Protein AF-A0A6G2DDQ0-F1 (afdb_monomer_lite)

InterPro domains:
  IPR012865 Protein of unknown function DUF1642 [PF07852] (43-114)

Radius of gyration: 22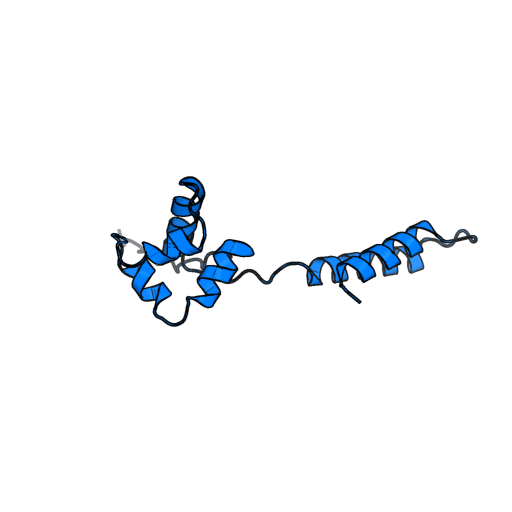.55 Å; chains: 1; bounding box: 49×47×56 Å

Foldseek 3Di:
DPLVVVLVVLVVVLVPDDPDPPNPPVNVVSVVVSVVSVVVPQQDAAEDAPVLVVLLVVCVVVVHDLVRSVVCQPVDPDVVRVVVCVVPCVVVSVCCNPRNHDHDDPPPDPPPDDD

Sequence (115 aa):
MNIKALIKKYEELWNEHSPFYEPVPYTSMVELFLKELKQLDEPQKVKIPQFVAEYIEFKKKNNFHVYGAMRVIEDHYDKKVPDWFYENNIEKFCLAWLDGYEVEKEKRYFVKIKG

Secondary structure (DSSP, 8-state):
--HHHHHHHHHHHHHH--SSS--HHHHHHHHHHHHHHHHHTS--PEEE-HHHHHHHHHHHHTT--HHHHHHTSTT-S-THHHHHHHTT-HHHHHHHHHH-EEE------------

Structure (mmCIF, N/CA/C/O backbone):
data_AF-A0A6G2DDQ0-F1
#
_entry.id   AF-A0A6G2DDQ0-F1
#
loop_
_atom_site.group_PDB
_atom_site.id
_atom_site.type_symbol
_atom_site.label_atom_id
_atom_site.label_alt_id
_atom_site.label_comp_id
_atom_site.label_asym_id
_atom_site.label_entity_id
_atom_site.label_seq_id
_atom_site.pdbx_PDB_ins_code
_atom_site.Cartn_x
_atom_site.Cartn_y
_atom_site.Cartn_z
_atom_site.occupancy
_atom_site.B_iso_or_equiv
_atom_site.auth_seq_id
_atom_site.auth_comp_id
_atom_site.auth_asym_id
_atom_site.auth_atom_id
_atom_site.pdbx_PDB_model_num
ATOM 1 N N . MET A 1 1 ? 20.998 9.367 -13.093 1.00 58.44 1 MET A N 1
ATOM 2 C CA . MET A 1 1 ? 20.230 8.858 -14.251 1.00 58.44 1 MET A CA 1
ATOM 3 C C . MET A 1 1 ? 19.013 8.133 -13.693 1.00 58.44 1 MET A C 1
ATOM 5 O O . MET A 1 1 ? 19.193 7.384 -12.746 1.00 58.44 1 MET A O 1
ATOM 9 N N . ASN A 1 2 ? 17.797 8.415 -14.170 1.00 77.31 2 ASN A N 1
ATOM 10 C CA . ASN A 1 2 ? 16.585 7.720 -13.706 1.00 77.31 2 ASN A CA 1
ATOM 11 C C . ASN A 1 2 ? 16.689 6.220 -14.058 1.00 77.31 2 ASN A C 1
ATOM 13 O O . ASN A 1 2 ? 17.217 5.906 -15.125 1.00 77.31 2 ASN A O 1
ATOM 17 N N . ILE A 1 3 ? 16.199 5.315 -13.202 1.00 76.38 3 ILE A N 1
ATOM 18 C CA . ILE A 1 3 ? 16.188 3.860 -13.456 1.00 76.38 3 ILE A CA 1
ATOM 19 C C . ILE A 1 3 ? 15.557 3.552 -14.822 1.00 76.38 3 ILE A C 1
ATOM 21 O O . ILE A 1 3 ? 16.122 2.789 -15.599 1.00 76.38 3 ILE A O 1
ATOM 25 N N . LYS A 1 4 ? 14.485 4.259 -15.199 1.00 78.19 4 LYS A N 1
ATOM 26 C CA . LYS A 1 4 ? 13.840 4.138 -16.518 1.00 78.19 4 LYS A CA 1
ATOM 27 C C . LYS A 1 4 ? 14.763 4.519 -17.679 1.00 78.19 4 LYS A C 1
ATOM 29 O O . LYS A 1 4 ? 14.742 3.882 -18.726 1.00 78.19 4 LYS A O 1
ATOM 34 N N . ALA A 1 5 ? 15.607 5.534 -17.489 1.00 78.81 5 ALA A N 1
ATOM 35 C CA . ALA A 1 5 ? 16.601 5.940 -18.483 1.00 78.81 5 ALA A CA 1
ATOM 36 C C . ALA A 1 5 ? 17.781 4.952 -18.560 1.00 78.81 5 ALA A C 1
ATOM 38 O O . ALA A 1 5 ? 18.346 4.757 -19.632 1.00 78.81 5 ALA A O 1
ATOM 39 N N . LEU A 1 6 ? 18.136 4.308 -17.441 1.00 79.25 6 LEU A N 1
ATOM 40 C CA . LEU A 1 6 ? 19.142 3.246 -17.396 1.00 79.25 6 LEU A CA 1
ATOM 41 C C . LEU A 1 6 ? 18.640 1.984 -18.114 1.00 79.25 6 LEU A C 1
ATOM 43 O O . LEU A 1 6 ? 19.353 1.475 -18.969 1.00 79.25 6 LEU A O 1
ATOM 47 N N . ILE A 1 7 ? 17.405 1.545 -17.844 1.00 80.12 7 ILE A N 1
ATOM 48 C CA . ILE A 1 7 ? 16.761 0.415 -18.535 1.00 80.12 7 ILE A CA 1
ATOM 49 C C . ILE A 1 7 ? 16.765 0.646 -20.048 1.00 80.12 7 ILE A C 1
ATOM 51 O O . ILE A 1 7 ? 17.275 -0.193 -20.783 1.00 80.12 7 ILE A O 1
ATOM 55 N N . LYS A 1 8 ? 16.300 1.817 -20.505 1.00 81.44 8 LYS A N 1
ATOM 56 C CA . LYS A 1 8 ? 16.260 2.152 -21.934 1.00 81.44 8 LYS A CA 1
ATOM 57 C C . LYS A 1 8 ? 17.641 2.075 -22.595 1.00 81.44 8 LYS A C 1
ATOM 59 O O . LYS A 1 8 ? 17.776 1.485 -23.659 1.00 81.44 8 LYS A O 1
ATOM 64 N N . LYS A 1 9 ? 18.675 2.610 -21.937 1.00 79.38 9 LYS A N 1
ATOM 65 C CA . LYS A 1 9 ? 20.059 2.553 -22.430 1.00 79.38 9 LYS A CA 1
ATOM 66 C C . LYS A 1 9 ? 20.550 1.110 -22.610 1.00 79.38 9 LYS A C 1
ATOM 68 O O . LYS A 1 9 ? 21.233 0.817 -23.583 1.00 79.38 9 LYS A O 1
ATOM 73 N N . TYR A 1 10 ? 20.240 0.213 -21.673 1.00 76.44 10 TYR A N 1
ATOM 74 C CA . TYR A 1 10 ? 20.648 -1.193 -21.769 1.00 76.44 10 TYR A CA 1
ATOM 75 C C . TYR A 1 10 ? 19.798 -1.997 -22.763 1.00 76.44 10 TYR A C 1
ATOM 77 O O . TYR A 1 10 ? 20.327 -2.900 -23.401 1.00 76.44 10 TYR A O 1
ATOM 85 N N . GLU A 1 11 ? 18.521 -1.649 -22.951 1.00 75.62 11 GLU A N 1
ATOM 86 C CA . GLU A 1 11 ? 17.688 -2.196 -24.033 1.00 75.62 11 GLU A CA 1
ATOM 87 C C . GLU A 1 11 ? 18.209 -1.763 -25.418 1.00 75.62 11 GLU A C 1
ATOM 89 O O . GLU A 1 11 ? 18.236 -2.566 -26.346 1.00 75.62 11 GLU A O 1
ATOM 94 N N . GLU A 1 12 ? 18.688 -0.525 -25.567 1.00 76.62 12 GLU A N 1
ATOM 95 C CA . GLU A 1 12 ? 19.360 -0.051 -26.787 1.00 76.62 12 GLU A CA 1
ATOM 96 C C . GLU A 1 12 ? 20.684 -0.800 -27.026 1.00 76.62 12 GLU A C 1
ATOM 98 O O . GLU A 1 12 ? 20.887 -1.330 -28.114 1.00 76.62 12 GLU A O 1
ATOM 103 N N . LEU A 1 13 ? 21.527 -0.959 -25.996 1.00 71.50 13 LEU A N 1
ATOM 104 C CA . LEU A 1 13 ? 22.777 -1.738 -26.076 1.00 71.50 13 LEU A CA 1
ATOM 105 C C . LEU A 1 13 ? 22.549 -3.217 -26.430 1.00 71.50 13 LEU A C 1
ATOM 107 O O . LEU A 1 13 ? 23.343 -3.797 -27.169 1.00 71.50 13 LEU A O 1
ATOM 111 N N . TRP A 1 14 ? 21.467 -3.821 -25.925 1.00 67.19 14 TRP A N 1
ATOM 112 C CA . TRP A 1 14 ? 21.041 -5.169 -26.308 1.00 67.19 14 TRP A CA 1
ATOM 113 C C . TRP A 1 14 ? 20.731 -5.262 -27.802 1.00 67.19 14 TRP A C 1
ATOM 115 O O . TRP A 1 14 ? 21.164 -6.192 -28.479 1.00 67.19 14 TRP A O 1
ATOM 125 N N . ASN A 1 15 ? 19.960 -4.297 -28.308 1.00 65.62 15 ASN A N 1
ATOM 126 C CA . ASN A 1 15 ? 19.565 -4.255 -29.711 1.00 65.62 15 ASN A CA 1
ATOM 127 C C . ASN A 1 15 ? 20.744 -3.921 -30.632 1.00 65.62 15 ASN A C 1
ATOM 129 O O . ASN A 1 15 ? 20.708 -4.270 -31.811 1.00 65.62 15 ASN A O 1
ATOM 133 N N . GLU A 1 16 ? 21.780 -3.257 -30.112 1.00 68.06 16 GLU A N 1
ATOM 134 C CA . GLU A 1 16 ? 22.881 -2.768 -30.928 1.00 68.06 16 GLU A CA 1
ATOM 135 C C . GLU A 1 16 ? 23.948 -3.818 -31.284 1.00 68.06 16 GLU A C 1
ATOM 137 O O . GLU A 1 16 ? 24.472 -3.679 -32.388 1.00 68.06 16 GLU A O 1
ATOM 142 N N . HIS A 1 17 ? 24.278 -4.877 -30.512 1.00 60.53 17 HIS A N 1
ATOM 143 C CA . HIS A 1 17 ? 25.474 -5.690 -30.862 1.00 60.53 17 HIS A CA 1
ATOM 144 C C . HIS A 1 17 ? 25.485 -7.216 -30.623 1.00 60.53 17 HIS A C 1
ATOM 146 O O . HIS A 1 17 ? 25.424 -7.698 -29.497 1.00 60.53 17 HIS A O 1
ATOM 152 N N . SER A 1 18 ? 25.844 -7.958 -31.688 1.00 52.31 18 SER A N 1
ATOM 153 C CA . SER A 1 18 ? 27.225 -8.470 -31.824 1.00 52.31 18 SER A CA 1
ATOM 154 C C . SER A 1 18 ? 27.614 -8.720 -33.303 1.00 52.31 18 SER A C 1
ATOM 156 O O . SER A 1 18 ? 26.892 -9.434 -33.998 1.00 52.31 18 SER A O 1
ATOM 158 N N . PRO A 1 19 ? 28.758 -8.206 -33.809 1.00 52.75 19 PRO A N 1
ATOM 159 C CA . PRO A 1 19 ? 29.302 -8.562 -35.131 1.00 52.75 19 PRO A CA 1
ATOM 160 C C . PRO A 1 19 ? 29.891 -9.982 -35.194 1.00 52.75 19 PRO A C 1
ATOM 162 O O . PRO A 1 19 ? 30.220 -10.472 -36.273 1.00 52.75 19 PRO A O 1
ATOM 165 N N . PHE A 1 20 ? 30.051 -10.636 -34.041 1.00 54.03 20 PHE A N 1
ATOM 166 C CA . PHE A 1 20 ? 30.625 -11.969 -33.912 1.00 54.03 20 PHE A CA 1
ATOM 167 C C . PHE A 1 20 ? 29.609 -12.904 -33.245 1.00 54.03 20 PHE A C 1
ATOM 169 O O . PHE A 1 20 ? 29.039 -12.581 -32.203 1.00 54.03 20 PHE A O 1
ATOM 176 N N . TYR A 1 21 ? 29.385 -14.060 -33.871 1.00 53.50 21 TYR A N 1
ATOM 177 C CA . TYR A 1 21 ? 28.459 -15.136 -33.491 1.00 53.50 21 TYR A CA 1
ATOM 178 C C . TYR A 1 21 ? 28.830 -15.850 -32.165 1.00 53.50 21 TYR A C 1
ATOM 180 O O . TYR A 1 21 ? 28.811 -17.073 -32.090 1.00 53.50 21 TYR A O 1
ATOM 188 N N . GLU A 1 22 ? 29.138 -15.126 -31.089 1.00 59.81 22 GLU A N 1
ATOM 189 C CA . GLU A 1 22 ? 29.219 -15.689 -29.731 1.00 59.81 22 GLU A CA 1
ATOM 190 C C . GLU A 1 22 ? 28.226 -14.958 -28.818 1.00 59.81 22 GLU A C 1
ATOM 192 O O . GLU A 1 22 ? 28.590 -14.030 -28.097 1.00 59.81 22 GLU A O 1
ATOM 197 N N . PRO A 1 23 ? 26.931 -15.328 -28.879 1.00 54.94 23 PRO A N 1
ATOM 198 C CA . PRO A 1 23 ? 25.851 -14.496 -28.351 1.00 54.94 23 PRO A CA 1
ATOM 199 C C . PRO A 1 23 ? 25.666 -14.652 -26.839 1.00 54.94 23 PRO A C 1
ATOM 201 O O . PRO A 1 23 ? 25.237 -13.727 -26.168 1.00 54.94 23 PRO A O 1
ATOM 204 N N . VAL A 1 24 ? 25.973 -15.826 -26.288 1.00 57.25 24 VAL A N 1
ATOM 205 C CA . VAL A 1 24 ? 25.325 -16.312 -25.059 1.00 57.25 24 VAL A CA 1
ATOM 206 C C . VAL A 1 24 ? 25.772 -15.605 -23.765 1.00 57.25 24 VAL A C 1
ATOM 208 O O . VAL A 1 24 ? 24.902 -15.312 -22.945 1.00 57.25 24 VAL A O 1
ATOM 211 N N . PRO A 1 25 ? 27.068 -15.297 -23.529 1.00 65.38 25 PRO A N 1
ATOM 212 C CA . PRO A 1 25 ? 27.497 -14.717 -22.251 1.00 65.38 25 PRO A CA 1
ATOM 213 C C . PRO A 1 25 ? 27.087 -13.249 -22.086 1.00 65.38 25 PRO A C 1
ATOM 215 O O . PRO A 1 25 ? 26.662 -12.848 -21.003 1.00 65.38 25 PRO A O 1
ATOM 218 N N . TYR A 1 26 ? 27.210 -12.451 -23.154 1.00 67.31 26 TYR A N 1
ATOM 219 C CA . TYR A 1 26 ? 26.912 -11.017 -23.123 1.00 67.31 26 TYR A CA 1
ATOM 220 C C . TYR A 1 26 ? 25.408 -10.758 -23.058 1.00 67.31 26 TYR A C 1
ATOM 222 O O . TYR A 1 26 ? 24.966 -9.993 -22.201 1.00 67.31 26 TYR A O 1
ATOM 230 N N . THR A 1 27 ? 24.615 -11.444 -23.890 1.00 70.44 27 THR A N 1
ATOM 231 C CA . THR A 1 27 ? 23.154 -11.325 -23.841 1.00 70.44 27 THR A CA 1
ATOM 232 C C . THR A 1 27 ? 22.646 -11.746 -22.468 1.00 70.44 27 THR A C 1
ATOM 234 O O . THR A 1 27 ? 22.076 -10.928 -21.762 1.00 70.44 27 THR A O 1
ATOM 237 N N . SER A 1 28 ? 22.974 -12.947 -21.984 1.00 71.62 28 SER A N 1
ATOM 238 C CA . SER A 1 28 ? 22.502 -13.416 -20.669 1.00 71.62 28 SER A CA 1
ATOM 239 C C . SER A 1 28 ? 22.830 -12.441 -19.527 1.00 71.62 28 SER A C 1
ATOM 241 O O . SER A 1 28 ? 22.018 -12.250 -18.625 1.00 71.62 28 SER A O 1
ATOM 243 N N . MET A 1 29 ? 23.995 -11.781 -19.568 1.00 71.44 29 MET A N 1
ATOM 244 C CA . MET A 1 29 ? 24.390 -10.793 -18.560 1.00 71.44 29 MET A CA 1
ATOM 245 C C . MET A 1 29 ? 23.555 -9.507 -18.631 1.00 71.44 29 MET A C 1
ATOM 247 O O . MET A 1 29 ? 23.116 -9.013 -17.593 1.00 71.44 29 MET A O 1
ATOM 251 N N . VAL A 1 30 ? 23.289 -8.980 -19.831 1.00 75.94 30 VAL A N 1
ATOM 252 C CA . VAL A 1 30 ? 22.422 -7.801 -20.005 1.00 75.94 30 VAL A CA 1
ATOM 253 C C . VAL A 1 30 ? 20.969 -8.132 -19.647 1.00 75.94 30 VAL A C 1
ATOM 255 O O . VAL A 1 30 ? 20.295 -7.315 -19.027 1.00 75.94 30 VAL A O 1
ATOM 258 N N . GLU A 1 31 ? 20.494 -9.338 -19.958 1.00 77.38 31 GLU A N 1
ATOM 259 C CA . GLU A 1 31 ? 19.148 -9.818 -19.613 1.00 77.38 31 GLU A CA 1
ATOM 260 C C . GLU A 1 31 ? 18.957 -9.899 -18.094 1.00 77.38 31 GLU A C 1
ATOM 262 O O . GLU A 1 31 ? 17.969 -9.390 -17.557 1.00 77.38 31 GLU A O 1
ATOM 267 N N . LEU A 1 32 ? 19.928 -10.494 -17.392 1.00 78.69 32 LEU A N 1
ATOM 268 C CA . LEU A 1 32 ? 19.953 -10.554 -15.931 1.00 78.69 32 LEU A CA 1
ATOM 269 C C . LEU A 1 32 ? 19.982 -9.150 -15.325 1.00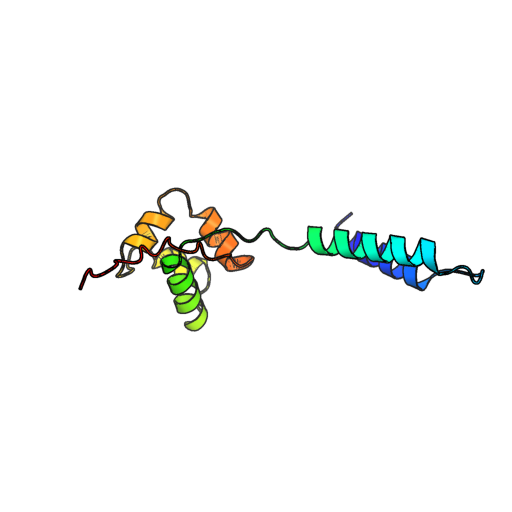 78.69 32 LEU A C 1
ATOM 271 O O . LEU A 1 32 ? 19.173 -8.846 -14.451 1.00 78.69 32 LEU A O 1
ATOM 275 N N . PHE A 1 33 ? 20.838 -8.270 -15.844 1.00 81.25 33 PHE A N 1
ATOM 276 C CA . PHE A 1 33 ? 20.954 -6.899 -15.359 1.00 81.25 33 PHE A CA 1
ATOM 277 C C . PHE A 1 33 ? 19.667 -6.090 -15.578 1.00 81.25 33 PHE A C 1
ATOM 279 O O . PHE A 1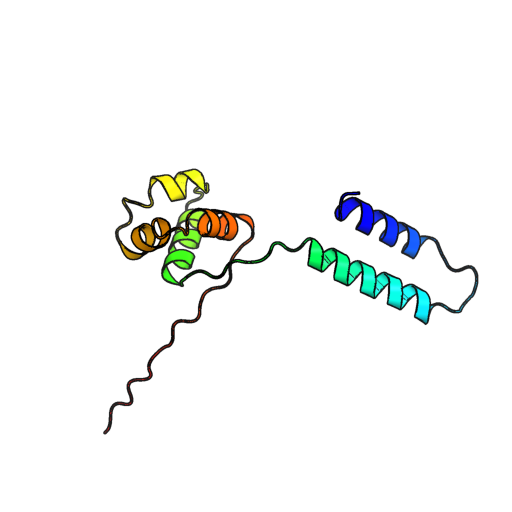 33 ? 19.193 -5.406 -14.674 1.00 81.25 33 PHE A O 1
ATOM 286 N N . LEU A 1 34 ? 19.039 -6.203 -16.753 1.00 80.38 34 LEU A N 1
ATOM 287 C CA . LEU A 1 34 ? 17.746 -5.577 -17.041 1.00 80.38 34 LEU A CA 1
ATOM 288 C C . LEU A 1 34 ? 16.642 -6.106 -16.121 1.00 80.38 34 LEU A C 1
ATOM 290 O O . LEU A 1 34 ? 15.789 -5.333 -15.682 1.00 80.38 34 LEU A O 1
ATOM 294 N N . LYS A 1 35 ? 16.650 -7.407 -15.815 1.00 81.44 35 LYS A N 1
ATOM 295 C CA . LYS A 1 35 ? 15.700 -8.022 -14.885 1.00 81.44 35 LYS A CA 1
ATOM 296 C C . LYS A 1 35 ? 15.878 -7.488 -13.461 1.00 81.44 35 LYS A C 1
ATOM 298 O O . LYS A 1 35 ? 14.886 -7.125 -12.836 1.00 81.44 35 LYS A O 1
ATOM 303 N N . GLU A 1 36 ? 17.112 -7.389 -12.975 1.00 80.00 36 GLU A N 1
ATOM 304 C CA . GLU A 1 36 ? 17.431 -6.815 -11.660 1.00 80.00 36 GLU A CA 1
ATOM 305 C C . GLU A 1 36 ? 17.055 -5.328 -11.581 1.00 80.00 36 GLU A C 1
ATOM 307 O O . GLU A 1 36 ? 16.434 -4.891 -10.613 1.00 80.00 36 GLU A O 1
ATOM 312 N N . LEU A 1 37 ? 17.338 -4.548 -12.629 1.00 81.62 37 LEU A N 1
ATOM 313 C CA . LEU A 1 37 ? 16.943 -3.138 -12.702 1.00 81.62 37 LEU A CA 1
ATOM 314 C C . LEU A 1 37 ? 15.426 -2.938 -12.706 1.00 81.62 37 LEU A C 1
ATOM 316 O O . LEU A 1 37 ? 14.939 -1.982 -12.108 1.00 81.62 37 LEU A O 1
ATOM 320 N N . LYS A 1 38 ? 14.673 -3.824 -13.366 1.00 78.00 38 LYS A N 1
ATOM 321 C CA . LYS A 1 38 ? 13.203 -3.786 -13.345 1.00 78.00 38 LYS A CA 1
ATOM 322 C C . LYS A 1 38 ? 12.658 -4.088 -11.947 1.00 78.00 38 LYS A C 1
ATOM 324 O O . LYS A 1 38 ? 11.713 -3.434 -11.529 1.00 78.00 38 LYS A O 1
ATOM 329 N N . GLN A 1 39 ? 13.289 -4.999 -11.201 1.00 70.12 39 GLN A N 1
ATOM 330 C CA . GLN A 1 39 ? 12.933 -5.270 -9.801 1.00 70.12 39 GLN A CA 1
ATOM 331 C C . GLN A 1 39 ? 13.243 -4.093 -8.866 1.00 70.12 39 GLN A C 1
ATOM 333 O O . GLN A 1 39 ? 12.535 -3.894 -7.887 1.00 70.12 39 GLN A O 1
ATOM 338 N N . LEU A 1 40 ? 14.268 -3.290 -9.166 1.00 75.12 40 LEU A N 1
ATOM 339 C CA . LEU A 1 40 ? 14.583 -2.069 -8.412 1.00 75.12 40 LEU A CA 1
ATOM 340 C C . LEU A 1 40 ? 13.542 -0.948 -8.589 1.00 75.12 40 LEU A C 1
ATOM 342 O O . LEU A 1 40 ? 13.454 -0.083 -7.721 1.00 75.12 40 LEU A O 1
ATOM 346 N N . ASP A 1 41 ? 12.781 -0.941 -9.691 1.00 70.06 41 ASP A N 1
ATOM 347 C CA . ASP A 1 41 ? 11.673 0.008 -9.920 1.00 70.06 41 ASP A CA 1
ATOM 348 C C . ASP A 1 41 ? 10.350 -0.490 -9.306 1.00 70.06 41 ASP A C 1
ATOM 350 O O . ASP A 1 41 ? 9.390 0.277 -9.223 1.00 70.06 41 ASP A O 1
ATOM 354 N N . GLU A 1 42 ? 10.268 -1.758 -8.873 1.00 68.50 42 GLU A N 1
ATOM 355 C CA . GLU A 1 42 ? 9.069 -2.260 -8.203 1.00 68.50 42 GLU A CA 1
ATOM 356 C C . GLU A 1 42 ? 8.961 -1.644 -6.803 1.00 68.50 42 GLU A C 1
ATOM 358 O O . GLU A 1 42 ? 9.866 -1.798 -5.975 1.00 68.50 42 GLU A O 1
ATOM 363 N N . PRO A 1 43 ? 7.853 -0.949 -6.500 1.00 70.50 43 PRO A N 1
ATOM 364 C CA . PRO A 1 43 ? 7.704 -0.336 -5.201 1.00 70.50 43 PRO A CA 1
ATOM 365 C C . PRO A 1 43 ? 7.551 -1.420 -4.131 1.00 70.50 43 PRO A C 1
ATOM 367 O O . PRO A 1 43 ? 6.874 -2.439 -4.310 1.00 70.50 43 PRO A O 1
ATOM 370 N N . GLN A 1 44 ? 8.215 -1.202 -2.999 1.00 72.38 44 GLN A N 1
ATOM 371 C CA . GLN A 1 44 ? 8.238 -2.159 -1.904 1.00 72.38 44 GLN A CA 1
ATOM 372 C C . GLN A 1 44 ? 6.842 -2.239 -1.274 1.00 72.38 44 GLN A C 1
ATOM 374 O O . GLN A 1 44 ? 6.408 -1.329 -0.567 1.00 72.38 44 GLN A O 1
ATOM 379 N N . LYS A 1 45 ? 6.122 -3.333 -1.545 1.00 82.62 45 LYS A N 1
ATOM 380 C CA . LYS A 1 45 ? 4.771 -3.545 -1.013 1.00 82.62 45 LYS A CA 1
ATOM 381 C C . LYS A 1 45 ? 4.819 -3.627 0.505 1.00 82.62 45 LYS A C 1
ATOM 383 O O . LYS A 1 45 ? 5.520 -4.459 1.083 1.00 82.62 45 LYS A O 1
ATOM 388 N N . VAL A 1 46 ? 4.042 -2.773 1.155 1.00 89.62 46 VAL A N 1
ATOM 389 C CA . VAL A 1 46 ? 3.915 -2.780 2.611 1.00 89.62 46 VAL A CA 1
ATOM 390 C C . VAL A 1 46 ? 3.015 -3.922 3.070 1.00 89.62 46 VAL A C 1
ATOM 392 O O . VAL A 1 46 ? 2.074 -4.315 2.378 1.00 89.62 46 VAL A O 1
ATOM 395 N N . LYS A 1 47 ? 3.289 -4.439 4.268 1.00 90.94 47 LYS A N 1
ATOM 396 C CA . LYS A 1 47 ? 2.425 -5.419 4.926 1.00 90.94 47 LYS A CA 1
ATOM 397 C C . LYS A 1 47 ? 1.335 -4.705 5.709 1.00 90.94 47 LYS A C 1
ATOM 399 O O . LYS A 1 47 ? 1.643 -3.827 6.518 1.00 90.94 47 LYS A O 1
ATOM 404 N N . ILE A 1 48 ? 0.081 -5.073 5.458 1.00 92.00 48 ILE A N 1
ATOM 405 C CA . ILE A 1 48 ? -1.082 -4.524 6.163 1.00 92.00 48 ILE A CA 1
ATOM 406 C C . ILE A 1 48 ? -1.999 -5.639 6.684 1.00 92.00 48 ILE A C 1
ATOM 408 O O . ILE A 1 48 ? -2.048 -6.722 6.094 1.00 92.00 48 ILE A O 1
ATOM 412 N N . PRO A 1 49 ? -2.768 -5.389 7.754 1.00 92.00 49 PRO A N 1
ATOM 413 C CA . PRO A 1 49 ? -3.792 -6.318 8.213 1.00 92.00 49 PRO A CA 1
ATOM 414 C C . PRO A 1 49 ? -4.934 -6.501 7.204 1.00 92.00 49 PRO A C 1
ATOM 416 O O . PRO A 1 49 ? -5.268 -5.594 6.438 1.00 92.00 49 PRO A O 1
ATOM 419 N N . GLN A 1 50 ? -5.601 -7.655 7.273 1.00 90.44 50 GLN A N 1
ATOM 420 C CA . GLN A 1 50 ? -6.731 -8.012 6.406 1.00 90.44 50 GLN A CA 1
ATOM 421 C C . GLN A 1 50 ? -7.882 -6.989 6.468 1.00 90.44 50 GLN A C 1
ATOM 423 O O . GLN A 1 50 ? -8.403 -6.595 5.429 1.00 90.44 50 GLN A O 1
ATOM 428 N N . PHE A 1 51 ? -8.236 -6.489 7.656 1.00 89.06 51 PHE A N 1
ATOM 429 C CA . PHE A 1 51 ? -9.316 -5.501 7.801 1.00 89.06 51 PHE A CA 1
ATOM 430 C C . PHE A 1 51 ? -8.996 -4.154 7.121 1.00 89.06 51 PHE A C 1
ATOM 432 O O . PHE A 1 51 ? -9.891 -3.474 6.620 1.00 89.06 51 PHE A O 1
ATOM 439 N N . VAL A 1 52 ? -7.715 -3.773 7.043 1.00 91.44 52 VAL A N 1
ATOM 440 C CA . VAL A 1 52 ? -7.272 -2.566 6.324 1.00 91.44 52 VAL A CA 1
ATOM 441 C C . VAL A 1 52 ? -7.319 -2.795 4.816 1.00 91.44 52 VAL A C 1
ATOM 443 O O . VAL A 1 52 ? -7.744 -1.912 4.072 1.00 91.44 52 VAL A O 1
ATOM 446 N N . ALA A 1 53 ? -6.915 -3.983 4.359 1.00 92.62 53 ALA A N 1
ATOM 447 C CA . ALA A 1 53 ? -7.009 -4.371 2.955 1.00 92.62 53 ALA A CA 1
ATOM 448 C C . ALA A 1 53 ? -8.457 -4.292 2.446 1.00 92.62 53 ALA A C 1
ATOM 450 O O . ALA A 1 53 ? -8.723 -3.637 1.437 1.00 92.62 53 ALA A O 1
ATOM 451 N N . GLU A 1 54 ? -9.398 -4.860 3.204 1.00 91.75 54 GLU A N 1
ATOM 452 C CA . GLU A 1 54 ? -10.834 -4.813 2.905 1.00 91.75 54 GLU A CA 1
ATOM 453 C C . GLU A 1 54 ? -11.361 -3.375 2.841 1.00 91.75 54 GLU A C 1
ATOM 455 O O . GLU A 1 54 ? -12.114 -3.024 1.927 1.00 91.75 54 GLU A O 1
ATOM 460 N N . TYR A 1 55 ? -10.914 -2.506 3.753 1.00 92.25 55 TYR A N 1
ATOM 461 C CA . TYR A 1 55 ? -11.248 -1.084 3.715 1.00 92.25 55 TYR A CA 1
ATOM 462 C C . TYR A 1 55 ? -10.748 -0.404 2.430 1.00 92.25 55 TYR A C 1
ATOM 464 O O . TYR A 1 55 ? -11.510 0.308 1.767 1.00 92.25 55 TYR A O 1
ATOM 472 N N . ILE A 1 56 ? -9.486 -0.633 2.047 1.00 92.12 56 ILE A N 1
ATOM 473 C CA . ILE A 1 56 ? -8.896 -0.055 0.831 1.00 92.12 56 ILE A CA 1
ATOM 474 C C . ILE A 1 56 ? -9.648 -0.537 -0.415 1.00 92.12 56 ILE A C 1
ATOM 476 O O . ILE A 1 56 ? -10.010 0.285 -1.260 1.00 92.12 56 ILE A O 1
ATOM 480 N N . GLU A 1 57 ? -9.923 -1.838 -0.533 1.00 92.69 57 GLU A N 1
ATOM 481 C CA . GLU A 1 57 ? -10.676 -2.398 -1.662 1.00 92.69 57 GLU A CA 1
ATOM 482 C C . GLU A 1 57 ? -12.089 -1.824 -1.746 1.00 92.69 57 GLU A C 1
ATOM 484 O O . GLU A 1 57 ? -12.523 -1.395 -2.819 1.00 92.69 57 GLU A O 1
ATOM 489 N N . PHE A 1 58 ? -12.789 -1.741 -0.611 1.00 92.00 58 PHE A N 1
ATOM 490 C CA . PHE A 1 58 ? -14.119 -1.152 -0.548 1.00 92.00 58 PHE A CA 1
ATOM 491 C C . PHE A 1 58 ? -14.104 0.305 -1.020 1.00 92.00 58 PHE A C 1
ATOM 493 O O . PHE A 1 58 ? -14.936 0.705 -1.836 1.00 92.00 58 PHE A O 1
ATOM 500 N N . LYS A 1 59 ? -13.146 1.115 -0.561 1.00 93.19 59 LYS A N 1
ATOM 501 C CA . LYS A 1 59 ? -13.048 2.523 -0.969 1.00 93.19 59 LYS A CA 1
ATOM 502 C C . LYS A 1 59 ? -12.663 2.674 -2.440 1.00 93.19 59 LYS A C 1
ATOM 504 O O . LYS A 1 59 ? -13.296 3.470 -3.135 1.00 93.19 59 LYS A O 1
ATOM 509 N N . LYS A 1 60 ? -11.713 1.878 -2.945 1.00 91.00 60 LYS A N 1
ATOM 510 C CA . LYS A 1 60 ? -11.351 1.868 -4.373 1.00 91.00 60 LYS A CA 1
ATOM 511 C C . LYS A 1 60 ? -12.535 1.476 -5.259 1.00 91.00 60 LYS A C 1
ATOM 513 O O . LYS A 1 60 ? -12.775 2.139 -6.262 1.00 91.00 60 LYS A O 1
ATOM 518 N N . LYS A 1 61 ? -13.330 0.476 -4.862 1.00 93.06 61 LYS A N 1
ATOM 519 C CA . LYS A 1 61 ? -14.549 0.065 -5.584 1.00 93.06 61 LYS A CA 1
ATOM 520 C C . LYS A 1 61 ? -15.603 1.173 -5.655 1.00 93.06 61 LYS A C 1
ATOM 522 O O . LYS A 1 61 ? -16.351 1.246 -6.623 1.00 93.06 61 LYS A O 1
ATOM 527 N N . ASN A 1 62 ? -15.644 2.047 -4.652 1.00 91.31 62 ASN A N 1
ATOM 528 C CA . ASN A 1 62 ? -16.519 3.217 -4.618 1.00 91.31 62 ASN A CA 1
ATOM 529 C C . ASN A 1 62 ? -15.888 4.471 -5.265 1.00 91.31 62 ASN A C 1
ATOM 531 O O . ASN A 1 62 ? -16.369 5.576 -5.028 1.00 91.31 62 ASN A O 1
ATOM 535 N N . ASN A 1 63 ? -14.815 4.328 -6.057 1.00 91.06 63 ASN A N 1
ATOM 536 C CA . ASN A 1 63 ? -14.098 5.424 -6.725 1.00 91.06 63 ASN A CA 1
ATOM 537 C C . ASN A 1 63 ? -13.589 6.528 -5.781 1.00 91.06 63 ASN A C 1
ATOM 539 O O . ASN A 1 63 ? -13.463 7.688 -6.172 1.00 91.06 63 ASN A O 1
ATOM 543 N N . PHE A 1 64 ? -13.261 6.187 -4.534 1.00 91.12 64 PHE A N 1
ATOM 544 C CA . PHE A 1 64 ? -12.597 7.138 -3.648 1.00 91.12 64 PHE A CA 1
ATOM 545 C C . PHE A 1 64 ? -11.142 7.350 -4.078 1.00 91.12 64 PHE A C 1
ATOM 547 O O . PHE A 1 64 ? -10.466 6.430 -4.535 1.00 91.12 64 PHE A O 1
ATOM 554 N N . HIS A 1 65 ? -10.639 8.562 -3.860 1.00 90.94 65 HIS A N 1
ATOM 555 C CA . HIS A 1 65 ? -9.205 8.853 -3.861 1.00 90.94 65 HIS A CA 1
ATOM 556 C C . HIS A 1 65 ? -8.621 8.659 -2.454 1.00 90.94 65 HIS A C 1
ATOM 558 O O . HIS A 1 65 ? -9.368 8.676 -1.473 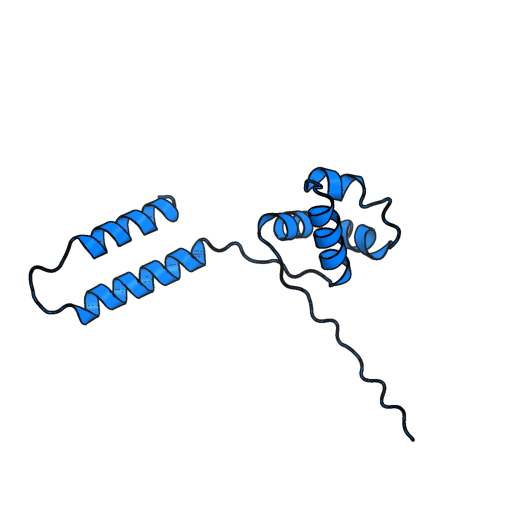1.00 90.94 65 HIS A O 1
ATOM 564 N N . VAL A 1 66 ? -7.291 8.540 -2.339 1.00 91.69 66 VAL A N 1
ATOM 565 C CA . VAL A 1 66 ? -6.601 8.291 -1.054 1.00 91.69 66 VAL A CA 1
ATOM 566 C C . VAL A 1 66 ? -6.995 9.304 0.027 1.00 91.69 66 VAL A C 1
ATOM 568 O O . VAL A 1 66 ? -7.389 8.915 1.121 1.00 91.69 66 VAL A O 1
ATOM 571 N N . TYR A 1 67 ? -7.031 10.596 -0.313 1.00 89.81 67 TYR A N 1
ATOM 572 C CA . TYR A 1 67 ? -7.449 11.660 0.603 1.00 89.81 67 TYR A CA 1
ATOM 573 C C . TYR A 1 67 ? -8.898 11.486 1.081 1.00 89.81 67 TYR A C 1
ATOM 575 O O . TYR A 1 67 ? -9.196 11.638 2.264 1.00 89.81 67 TYR A O 1
ATOM 583 N N . GLY A 1 68 ? -9.802 11.114 0.169 1.00 90.12 68 GLY A N 1
ATOM 584 C CA . GLY A 1 68 ? -11.199 10.849 0.506 1.00 90.12 68 GLY A CA 1
ATOM 585 C C . GLY A 1 68 ? -11.345 9.647 1.436 1.00 90.12 68 GLY A C 1
ATOM 586 O O . GLY A 1 68 ? -12.153 9.691 2.357 1.00 90.12 68 GLY A O 1
ATOM 587 N N . ALA A 1 69 ? -10.547 8.597 1.224 1.00 90.62 69 ALA A N 1
ATOM 588 C CA . ALA A 1 69 ? -10.526 7.421 2.086 1.00 90.62 69 ALA A CA 1
ATOM 589 C C . ALA A 1 69 ? -9.961 7.728 3.483 1.00 90.62 69 ALA A C 1
ATOM 591 O O . ALA A 1 69 ? -10.474 7.193 4.459 1.00 90.62 69 ALA A O 1
ATOM 592 N N . MET A 1 70 ? -8.963 8.607 3.600 1.00 90.88 70 MET A N 1
ATOM 593 C CA . MET A 1 70 ? -8.418 9.032 4.897 1.00 90.88 70 MET A CA 1
ATOM 594 C C . MET A 1 70 ? -9.405 9.915 5.666 1.00 90.88 70 MET A C 1
ATOM 596 O O . MET A 1 70 ? -9.603 9.721 6.858 1.00 90.88 70 MET A O 1
ATOM 600 N N . ARG A 1 71 ? -10.079 10.850 4.985 1.00 90.50 71 ARG A N 1
ATOM 601 C CA . ARG A 1 71 ? -11.014 11.787 5.631 1.00 90.50 71 ARG A CA 1
ATOM 602 C C . ARG A 1 71 ? -12.181 11.089 6.334 1.00 90.50 71 ARG A C 1
ATOM 604 O O . ARG A 1 71 ? -12.664 11.585 7.339 1.00 90.50 71 ARG A O 1
ATOM 611 N N . VAL A 1 72 ? -12.644 9.966 5.789 1.00 90.19 72 VAL A N 1
ATOM 612 C CA . VAL A 1 72 ? -13.808 9.220 6.302 1.00 90.19 72 VAL A CA 1
ATOM 613 C C . VAL A 1 72 ? -13.411 8.012 7.157 1.00 90.19 72 VAL A C 1
ATOM 615 O O . VAL A 1 72 ? -14.258 7.172 7.453 1.00 90.19 72 VAL A O 1
ATOM 618 N N . ILE A 1 73 ? -12.124 7.880 7.500 1.00 89.62 73 ILE A N 1
ATOM 619 C CA . ILE A 1 73 ? -11.608 6.711 8.221 1.00 89.62 73 ILE A CA 1
ATOM 620 C C . ILE A 1 73 ? -12.058 6.708 9.689 1.00 89.62 73 ILE A C 1
ATOM 622 O O . ILE A 1 73 ? -12.357 5.651 10.234 1.00 89.62 73 ILE A O 1
ATOM 626 N N . GLU A 1 74 ? -12.185 7.888 10.304 1.00 85.00 74 GLU A N 1
ATOM 627 C CA . GLU A 1 74 ? -12.680 8.064 11.679 1.00 85.00 74 GLU A CA 1
ATOM 628 C C . GLU A 1 74 ? -14.147 7.647 11.830 1.00 85.00 74 GLU A C 1
ATOM 630 O O . GLU A 1 74 ? -14.533 7.031 12.832 1.00 85.00 74 GLU A O 1
ATOM 635 N N . ASP A 1 75 ? -14.940 7.929 10.795 1.00 85.00 75 ASP A N 1
ATOM 636 C CA . ASP A 1 75 ? -16.362 7.592 10.699 1.00 85.00 75 ASP A CA 1
ATOM 637 C C . ASP A 1 75 ? -16.596 6.122 10.323 1.00 85.00 75 ASP A C 1
ATOM 639 O O . ASP A 1 75 ? -17.740 5.681 10.18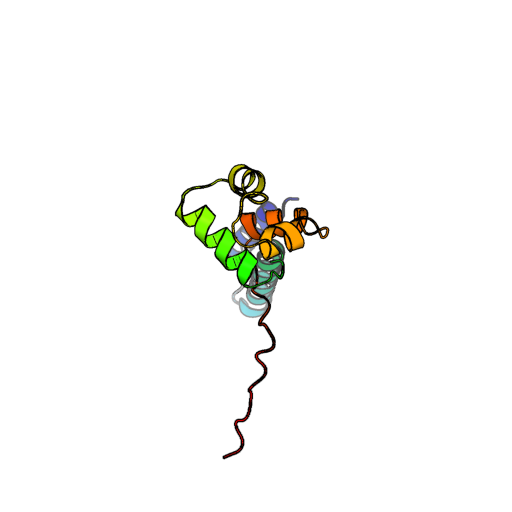3 1.00 85.00 75 ASP A O 1
ATOM 643 N N . HIS A 1 76 ? -15.530 5.339 10.128 1.00 86.31 76 HIS A N 1
ATOM 644 C CA . HIS A 1 76 ? -15.674 3.931 9.807 1.00 86.31 76 HIS A CA 1
A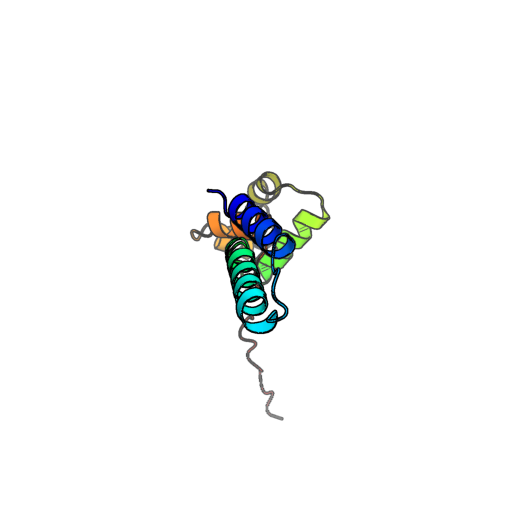TOM 645 C C . HIS A 1 76 ? -16.318 3.164 10.971 1.00 86.31 76 HIS A C 1
ATOM 647 O O . HIS A 1 76 ? -16.020 3.402 12.145 1.00 86.31 76 HIS A O 1
ATOM 653 N N . TYR A 1 77 ? -17.224 2.241 10.629 1.00 82.31 77 TYR A N 1
ATOM 654 C CA . TYR A 1 77 ? -17.992 1.476 11.613 1.00 82.31 77 TYR A CA 1
ATOM 655 C C . TYR A 1 77 ? -17.087 0.571 12.457 1.00 82.31 77 TYR A C 1
ATOM 657 O O . TYR A 1 77 ? -17.329 0.403 13.651 1.00 82.31 77 TYR A O 1
ATOM 665 N N . ASP A 1 78 ? -16.049 -0.001 11.841 1.00 84.19 78 ASP A N 1
ATOM 666 C CA . ASP A 1 78 ? -15.043 -0.793 12.534 1.00 84.19 78 ASP A CA 1
ATOM 667 C C . ASP A 1 78 ? -13.932 0.131 13.025 1.00 84.19 78 ASP A C 1
ATOM 669 O O . ASP A 1 78 ? -13.215 0.730 12.222 1.00 84.19 78 ASP A O 1
ATOM 673 N N . LYS A 1 79 ? -13.781 0.230 14.348 1.00 89.06 79 LYS A N 1
ATOM 674 C CA . LYS A 1 79 ? -12.745 1.058 14.972 1.00 89.06 79 LYS A CA 1
ATOM 675 C C . LYS A 1 79 ? -11.337 0.488 14.813 1.00 89.06 79 LYS A C 1
ATOM 677 O O . LYS A 1 79 ? -10.384 1.248 14.888 1.00 89.06 79 LYS A O 1
ATOM 682 N N . LYS A 1 80 ? -11.189 -0.779 14.412 1.00 89.38 80 LYS A N 1
ATOM 683 C CA . LYS A 1 80 ? -9.873 -1.362 14.107 1.00 89.38 80 LYS A CA 1
ATOM 684 C C . LYS A 1 80 ? -9.137 -0.624 12.993 1.00 89.38 80 LYS A C 1
ATOM 686 O O . LYS A 1 80 ? -7.919 -0.499 13.054 1.00 89.38 80 LYS A O 1
ATOM 691 N N . VAL A 1 81 ? -9.855 -0.143 11.972 1.00 89.44 81 VAL A N 1
ATOM 692 C CA . VAL A 1 81 ? -9.250 0.599 10.853 1.00 89.44 81 VAL A CA 1
ATOM 693 C C . VAL A 1 81 ? -8.679 1.949 11.315 1.00 89.44 81 VAL A C 1
ATOM 695 O O . VAL A 1 81 ? -7.492 2.168 11.069 1.00 89.44 81 VAL A O 1
ATOM 698 N N . PRO A 1 82 ? -9.442 2.851 11.973 1.00 92.19 82 PRO A N 1
ATOM 699 C CA . PRO A 1 82 ? -8.887 4.096 12.490 1.00 92.19 82 PRO A CA 1
ATOM 700 C C . PRO A 1 82 ? -7.845 3.863 13.590 1.00 92.19 82 PRO A C 1
ATOM 702 O O . PRO A 1 82 ? -6.824 4.543 13.563 1.00 92.19 82 PRO A O 1
ATOM 705 N N . ASP A 1 83 ? -8.029 2.887 14.486 1.00 92.06 83 ASP A N 1
ATOM 706 C CA . ASP A 1 83 ? -7.040 2.567 15.527 1.00 92.06 83 ASP A CA 1
ATOM 707 C C . ASP A 1 83 ? -5.694 2.186 14.891 1.00 92.06 83 ASP A C 1
ATOM 709 O O . ASP A 1 83 ? -4.668 2.805 15.171 1.00 92.06 83 ASP A O 1
ATOM 713 N N . TRP A 1 84 ? -5.704 1.258 13.927 1.00 93.12 84 TRP A N 1
ATOM 714 C CA . TRP A 1 84 ? -4.500 0.896 13.179 1.00 93.12 84 TRP A CA 1
ATOM 715 C C . TRP A 1 84 ? -3.915 2.090 12.421 1.00 93.12 84 TRP A C 1
ATOM 717 O O . TRP A 1 84 ? -2.703 2.279 12.413 1.00 93.12 84 TRP A O 1
ATOM 727 N N . PHE A 1 85 ? -4.752 2.908 11.782 1.00 92.25 85 PHE A N 1
ATOM 728 C CA . PHE A 1 85 ? -4.298 4.057 11.000 1.00 92.25 85 PHE A CA 1
ATOM 729 C C . PHE A 1 85 ? -3.559 5.092 11.866 1.00 92.25 85 PHE A C 1
ATOM 731 O O . PHE A 1 85 ? -2.493 5.572 11.466 1.00 92.25 85 PHE A O 1
ATOM 738 N N . TYR A 1 86 ? -4.077 5.385 13.063 1.00 91.06 86 TYR A N 1
ATOM 739 C CA . TYR A 1 86 ? -3.490 6.350 13.997 1.00 91.06 86 TYR A CA 1
ATOM 740 C C . TYR A 1 86 ? -2.318 5.803 14.821 1.00 91.06 86 TYR A C 1
ATOM 742 O O . TYR A 1 86 ? -1.528 6.588 15.345 1.00 91.06 86 TYR A O 1
ATOM 750 N N . GLU A 1 87 ? -2.108 4.487 14.849 1.00 91.88 87 GLU A N 1
ATOM 751 C CA . GLU A 1 87 ? -0.906 3.839 15.394 1.00 91.88 87 GLU A CA 1
ATOM 752 C C . GLU A 1 87 ? 0.317 3.969 14.460 1.00 91.88 87 GLU A C 1
ATOM 754 O O . GLU A 1 87 ? 1.008 3.000 14.145 1.00 91.88 87 GLU A O 1
ATOM 759 N N . ASN A 1 88 ? 0.607 5.189 13.996 1.00 90.50 88 ASN A N 1
ATOM 760 C CA . ASN A 1 88 ? 1.766 5.499 13.151 1.00 90.50 88 ASN A CA 1
ATOM 761 C C . ASN A 1 88 ? 1.809 4.704 11.822 1.00 90.50 88 ASN A C 1
ATOM 763 O O . ASN A 1 88 ? 2.882 4.402 11.297 1.00 90.50 88 ASN A O 1
ATOM 767 N N . ASN A 1 89 ? 0.643 4.354 11.262 1.00 91.81 89 ASN A N 1
ATOM 768 C CA . ASN A 1 89 ? 0.535 3.622 9.992 1.00 91.81 89 ASN A CA 1
ATOM 769 C C . ASN A 1 89 ? -0.017 4.483 8.842 1.00 91.81 89 ASN A C 1
ATOM 771 O O . ASN A 1 89 ? -0.352 3.953 7.784 1.00 91.81 89 ASN A O 1
ATOM 775 N N . ILE A 1 90 ? -0.061 5.808 9.006 1.00 91.06 90 ILE A N 1
ATOM 776 C CA . ILE A 1 90 ? -0.540 6.757 7.987 1.00 91.06 90 ILE A CA 1
ATOM 777 C C . ILE A 1 90 ? 0.274 6.632 6.690 1.00 91.06 90 ILE A C 1
ATOM 779 O O . ILE A 1 90 ? -0.291 6.478 5.609 1.00 91.06 90 ILE A O 1
ATOM 783 N N . GLU A 1 91 ? 1.605 6.634 6.788 1.00 90.94 91 GLU A N 1
ATOM 784 C CA . GLU A 1 91 ? 2.481 6.474 5.620 1.00 90.94 91 GLU A CA 1
ATOM 785 C C . GLU A 1 91 ? 2.322 5.091 4.982 1.00 90.94 91 GLU A C 1
ATOM 787 O O . GLU A 1 91 ? 2.213 4.985 3.760 1.00 90.94 91 GLU A O 1
ATOM 792 N N . LYS A 1 92 ? 2.211 4.032 5.798 1.00 92.19 92 LYS A N 1
ATOM 793 C CA . LYS A 1 92 ? 1.949 2.673 5.301 1.00 92.19 92 LYS A CA 1
ATOM 794 C C . LYS A 1 92 ? 0.620 2.594 4.562 1.00 92.19 92 LYS A C 1
ATOM 796 O O . LYS A 1 92 ? 0.546 1.928 3.540 1.00 92.19 92 LYS A O 1
ATOM 801 N N . PHE A 1 93 ? -0.419 3.277 5.035 1.00 92.81 93 PHE A N 1
ATOM 802 C CA . PHE A 1 93 ? -1.701 3.335 4.341 1.00 92.81 93 PHE A CA 1
ATOM 803 C C . PHE A 1 93 ? -1.564 3.994 2.963 1.00 92.81 93 PHE A C 1
ATOM 805 O O . PHE A 1 93 ? -2.073 3.467 1.975 1.00 92.81 93 PHE A O 1
ATOM 812 N N . CYS A 1 94 ? -0.845 5.115 2.877 1.00 92.31 94 CYS A N 1
ATOM 813 C CA . CYS A 1 94 ? -0.593 5.803 1.610 1.00 92.31 94 CYS A CA 1
ATOM 814 C C . CYS A 1 94 ? 0.204 4.931 0.629 1.00 92.31 94 CYS A C 1
ATOM 816 O O . CYS A 1 94 ? -0.185 4.819 -0.534 1.00 92.31 94 CYS A O 1
ATOM 818 N N . LEU A 1 95 ? 1.266 4.271 1.102 1.00 91.69 95 LEU A N 1
ATOM 819 C CA . LEU A 1 95 ? 2.059 3.332 0.302 1.00 91.69 95 LEU A CA 1
ATOM 820 C C . LEU A 1 95 ? 1.205 2.145 -0.160 1.00 91.69 95 LEU A C 1
ATOM 822 O O . LEU A 1 95 ? 1.147 1.857 -1.349 1.00 91.69 95 LEU A O 1
ATOM 826 N N . ALA A 1 96 ? 0.436 1.528 0.742 1.00 92.75 96 ALA A N 1
ATOM 827 C CA . ALA A 1 96 ? -0.497 0.452 0.406 1.00 92.75 96 ALA A CA 1
ATOM 828 C C . ALA A 1 96 ? -1.507 0.877 -0.670 1.00 92.75 96 ALA A C 1
ATOM 830 O O . ALA A 1 96 ? -1.872 0.102 -1.557 1.00 92.75 96 ALA A O 1
ATOM 831 N N . TRP A 1 97 ? -1.977 2.122 -0.601 1.00 92.88 97 TRP A N 1
ATOM 832 C CA . TRP A 1 97 ? -2.931 2.655 -1.559 1.00 92.88 97 TRP A CA 1
ATOM 833 C C . TRP A 1 97 ? -2.329 2.821 -2.959 1.00 92.88 97 TRP A C 1
ATOM 835 O O . TRP A 1 97 ? -2.995 2.467 -3.940 1.00 92.88 97 TRP A O 1
ATOM 845 N N . LEU A 1 98 ? -1.119 3.377 -3.055 1.00 90.88 98 LEU A N 1
ATOM 846 C CA . LEU A 1 98 ? -0.461 3.732 -4.317 1.00 90.88 98 LEU A CA 1
ATOM 847 C C . LEU A 1 98 ? 0.270 2.545 -4.949 1.00 90.88 98 LEU A C 1
ATOM 849 O O . LEU A 1 98 ? 0.028 2.224 -6.110 1.00 90.88 98 LEU A O 1
ATOM 853 N N . ASP A 1 99 ? 1.100 1.877 -4.157 1.00 89.50 99 ASP A N 1
ATOM 854 C CA . ASP A 1 99 ? 2.060 0.864 -4.597 1.00 89.50 99 ASP A CA 1
ATOM 855 C C . ASP A 1 99 ? 1.533 -0.572 -4.436 1.00 89.50 99 ASP A C 1
ATOM 857 O O . ASP A 1 99 ? 2.117 -1.543 -4.924 1.00 89.50 99 ASP A O 1
ATOM 861 N N . GLY A 1 100 ? 0.388 -0.716 -3.766 1.00 89.25 100 GLY A N 1
ATOM 862 C CA . GLY A 1 100 ? -0.177 -2.002 -3.384 1.00 89.25 100 GLY A CA 1
ATOM 863 C C . GLY A 1 100 ? 0.408 -2.533 -2.077 1.00 89.25 100 GLY A C 1
ATOM 864 O O . GLY A 1 100 ? 1.271 -1.928 -1.443 1.00 89.25 100 GLY A O 1
ATOM 865 N N . TYR A 1 101 ? -0.107 -3.677 -1.637 1.00 93.00 101 TYR A N 1
ATOM 866 C CA . TYR A 1 101 ? 0.197 -4.222 -0.319 1.00 93.00 101 TYR A CA 1
ATOM 867 C C . TYR A 1 101 ? 0.212 -5.751 -0.316 1.00 93.00 101 TYR A C 1
ATOM 869 O O . TYR A 1 101 ? -0.361 -6.406 -1.189 1.00 93.00 101 TYR A O 1
ATOM 877 N N . GLU A 1 102 ? 0.858 -6.312 0.700 1.00 90.50 102 GLU A N 1
ATOM 878 C CA . GLU A 1 102 ? 0.740 -7.715 1.084 1.00 90.50 102 GLU A CA 1
ATOM 879 C C . GLU A 1 102 ? -0.134 -7.823 2.332 1.00 90.50 102 GLU A C 1
ATOM 881 O O . GLU A 1 102 ? 0.042 -7.072 3.292 1.00 90.50 102 GLU A O 1
ATOM 886 N N . VAL A 1 103 ? -1.073 -8.768 2.341 1.00 89.75 103 VAL A N 1
ATOM 887 C CA . VAL A 1 103 ? -1.923 -8.974 3.514 1.00 89.75 103 VAL A CA 1
ATOM 888 C C . VAL A 1 103 ? -1.225 -9.877 4.522 1.00 89.75 103 VAL A C 1
ATOM 890 O O . VAL A 1 103 ? -0.826 -11.002 4.202 1.00 89.75 103 VAL A O 1
ATOM 893 N N . GLU A 1 104 ? -1.096 -9.400 5.758 1.00 86.25 104 GLU A N 1
ATOM 894 C CA . GLU A 1 104 ? -0.607 -10.213 6.862 1.00 86.25 104 GLU A CA 1
ATOM 895 C C . GLU A 1 104 ? -1.576 -11.371 7.110 1.00 86.25 104 GLU A C 1
ATOM 897 O O . GLU A 1 104 ? -2.739 -11.184 7.472 1.00 86.25 104 GLU A O 1
ATOM 902 N N . LYS A 1 105 ? -1.098 -12.602 6.900 1.00 70.88 105 LYS A N 1
ATOM 903 C CA . LYS A 1 105 ? -1.870 -13.802 7.221 1.00 70.88 105 LYS A CA 1
ATOM 904 C C . LYS A 1 105 ? -2.067 -13.858 8.733 1.00 70.88 105 LYS A C 1
ATOM 906 O O . LYS A 1 105 ? -1.131 -14.182 9.465 1.00 70.88 105 LYS A O 1
ATOM 911 N N . GLU A 1 106 ? -3.280 -13.580 9.200 1.00 60.84 106 GLU A N 1
ATOM 912 C CA . GLU A 1 106 ? -3.631 -13.784 10.604 1.00 60.84 106 GLU A CA 1
ATOM 913 C C . GLU A 1 106 ? -3.381 -15.247 11.007 1.00 60.84 106 GLU A C 1
ATOM 915 O O . GLU A 1 106 ? -3.733 -16.191 10.287 1.00 60.84 106 GLU A O 1
ATOM 920 N N . LYS A 1 107 ? -2.772 -15.446 12.183 1.00 55.53 107 LYS A N 1
ATOM 921 C CA . LYS A 1 107 ? -2.593 -16.767 12.796 1.00 55.53 107 LYS A CA 1
ATOM 922 C C . LYS A 1 107 ? -3.969 -17.324 13.169 1.00 55.53 107 LYS A C 1
ATOM 924 O O . LYS A 1 107 ? -4.460 -17.099 14.271 1.00 55.53 107 LYS A O 1
ATOM 929 N N . ARG A 1 108 ? -4.606 -18.056 12.255 1.00 58.44 108 ARG A N 1
ATOM 930 C CA . ARG A 1 108 ? -5.834 -18.805 12.551 1.00 58.44 108 ARG A CA 1
ATOM 931 C C . ARG A 1 108 ? -5.498 -19.911 13.554 1.00 58.44 108 ARG A C 1
ATOM 933 O O . ARG A 1 108 ? -4.867 -20.904 13.196 1.00 58.44 108 ARG A O 1
ATOM 940 N N . TYR A 1 109 ? -5.899 -19.742 14.811 1.00 56.66 109 TYR A N 1
ATOM 941 C CA . TYR A 1 109 ? -5.833 -20.817 15.796 1.00 56.66 109 TYR A CA 1
ATOM 942 C C . TYR A 1 109 ? -6.899 -21.859 15.443 1.00 56.66 109 TYR A C 1
ATOM 944 O O . TYR A 1 109 ? -8.096 -21.598 15.541 1.00 56.66 109 TYR A O 1
ATOM 952 N N . PHE A 1 110 ? -6.470 -23.045 15.008 1.00 57.16 110 PHE A N 1
ATOM 953 C CA . PHE A 1 110 ? -7.364 -24.190 14.864 1.00 57.16 110 PHE A CA 1
ATOM 954 C C . PHE A 1 110 ? -7.822 -24.629 16.257 1.00 57.16 110 PHE A C 1
ATOM 956 O O . PHE A 1 110 ? -7.068 -25.261 16.998 1.00 57.16 110 PHE A O 1
ATOM 963 N N . VAL A 1 111 ? -9.064 -24.311 16.620 1.00 59.69 111 VAL A N 1
ATOM 964 C CA . VAL A 1 111 ? -9.697 -24.896 17.802 1.00 59.69 111 VAL A CA 1
ATOM 965 C C . VAL A 1 111 ? -10.007 -26.354 17.469 1.00 59.69 111 VAL A C 1
ATOM 967 O O . VAL A 1 111 ? -10.979 -26.657 16.781 1.00 59.69 111 VAL A O 1
ATOM 970 N N . LYS A 1 112 ? -9.152 -27.277 17.924 1.00 63.78 112 LYS A N 1
ATOM 971 C CA . LYS A 1 112 ? -9.493 -28.704 17.947 1.00 63.78 112 LYS A CA 1
ATOM 972 C C . LYS A 1 112 ? -10.614 -28.894 18.965 1.00 63.78 112 LYS A C 1
ATOM 974 O O . LYS A 1 112 ? -10.358 -28.913 20.167 1.00 63.78 112 LYS A O 1
ATOM 979 N N . ILE A 1 113 ? -11.843 -29.049 18.484 1.00 67.50 113 ILE A N 1
ATOM 980 C CA . ILE A 1 113 ? -12.927 -29.607 19.291 1.00 67.50 113 ILE A CA 1
ATOM 981 C C . ILE A 1 113 ? -12.523 -31.056 19.590 1.00 67.50 113 ILE A C 1
ATOM 983 O O . ILE A 1 113 ? -12.392 -31.866 18.673 1.00 67.50 113 ILE A O 1
ATOM 987 N N . LYS A 1 114 ? -12.232 -31.362 20.859 1.00 61.72 114 LYS A N 1
ATOM 988 C CA . LYS A 1 114 ? -12.109 -32.750 21.314 1.00 61.72 114 LYS A CA 1
ATOM 989 C C . LYS A 1 114 ? -13.517 -33.347 21.323 1.00 61.72 114 LYS A C 1
ATOM 991 O O . LYS A 1 114 ? -14.357 -32.869 22.083 1.00 61.72 114 LYS A O 1
ATOM 996 N N . GLY A 1 115 ? -13.751 -34.317 20.443 1.00 62.78 115 GLY A N 1
ATOM 997 C CA . GLY A 1 115 ? -14.844 -35.281 20.573 1.00 62.78 115 GLY A CA 1
ATOM 998 C C . GLY A 1 115 ? -14.468 -36.401 21.529 1.00 62.78 115 GLY A C 1
ATOM 999 O O . GLY A 1 115 ? -13.246 -36.598 21.739 1.00 62.78 115 GLY A O 1
#

Organism: Streptococcus pneumoniae (NCBI:txid1313)

pLDDT: mean 80.23, std 12.53, range [52.31, 93.19]